Protein AF-A0A2V9NWK8-F1 (afdb_monomer_lite)

Foldseek 3Di:
DDQDPVNVVVVVVPAPPPHPVCLVPPQQVQQLCCLVPPLVVLLVVQLVVLVVCCVVVVDDPVVSVLLVVQSVPDDSVVLNVDGRPRPDSHSNRVSVVSSVVD

Radius of gyration: 18.6 Å; chains: 1; bounding box: 56×24×39 Å

Secondary structure (DSSP, 8-state):
-PPPHHHHHHHHHHSPSSPHHHIIIIIHHHHHHHHHHTHHHHHHHHHHHHHHHHHTTSS-HHHHHHHHHHHHT--HHHHHH----SSSSSHHHHHHHHHHT-

Sequence (102 aa):
GQVSEDEIKSRVEQESFPAPIYSANVLRDVFEDAKRLFLDYMLEVDYAHALMLAEQGIITPDEARSLFAALDGLDRDSLRASRYDGTCEDLFFYIERLITAA

pLDDT: mean 91.29, std 11.16, range [54.16, 98.81]

Structure (mmCIF, N/CA/C/O backbone):
data_AF-A0A2V9NWK8-F1
#
_entry.id   AF-A0A2V9NWK8-F1
#
loop_
_atom_site.group_PDB
_atom_site.id
_atom_site.type_symbol
_atom_site.label_atom_id
_atom_site.label_alt_id
_atom_site.label_comp_id
_atom_site.label_asym_id
_atom_site.label_entity_id
_atom_site.label_seq_id
_atom_site.pdbx_PDB_ins_code
_atom_site.Cartn_x
_atom_site.Cartn_y
_atom_site.Cartn_z
_atom_site.occupancy
_atom_site.B_iso_or_equiv
_atom_site.auth_seq_id
_atom_site.auth_comp_id
_atom_site.auth_asym_id
_atom_site.auth_atom_id
_atom_site.pdbx_PDB_model_num
ATOM 1 N N . GLY A 1 1 ? 44.362 3.112 -18.747 1.00 54.16 1 GLY A N 1
ATOM 2 C CA . GLY A 1 1 ? 44.575 4.143 -17.718 1.00 54.16 1 GLY A CA 1
ATOM 3 C C . GLY A 1 1 ? 43.827 3.710 -16.485 1.00 54.16 1 GLY A C 1
ATOM 4 O O . GLY A 1 1 ? 42.714 3.224 -16.640 1.00 54.16 1 GLY A O 1
ATOM 5 N N . GLN A 1 2 ? 44.446 3.784 -15.308 1.00 59.12 2 GLN A N 1
ATOM 6 C CA . GLN A 1 2 ? 43.720 3.584 -14.054 1.00 59.12 2 GLN A CA 1
ATOM 7 C C . GLN A 1 2 ? 42.769 4.766 -13.873 1.00 59.12 2 GLN A C 1
ATOM 9 O O . GLN A 1 2 ? 43.220 5.908 -13.853 1.00 59.12 2 GLN A O 1
ATOM 14 N N . VAL A 1 3 ? 41.474 4.474 -13.808 1.00 69.62 3 VAL A N 1
ATOM 15 C CA . VAL A 1 3 ? 40.447 5.429 -13.380 1.00 69.62 3 VAL A CA 1
ATOM 16 C C . VAL A 1 3 ? 40.756 5.775 -11.922 1.00 69.62 3 VAL A C 1
ATOM 18 O O . VAL A 1 3 ? 41.004 4.860 -11.130 1.00 69.62 3 VAL A O 1
ATOM 21 N N . SER A 1 4 ? 40.829 7.061 -11.578 1.00 79.19 4 SER A N 1
ATOM 22 C CA . SER A 1 4 ? 41.116 7.473 -10.199 1.00 79.19 4 SER A CA 1
ATOM 23 C C . SER A 1 4 ? 39.908 7.213 -9.295 1.00 79.19 4 SER A C 1
ATOM 25 O O . SER A 1 4 ? 38.766 7.188 -9.754 1.00 79.19 4 SER A O 1
ATOM 27 N N . GLU A 1 5 ? 40.137 7.027 -7.994 1.00 73.12 5 GLU A N 1
ATOM 28 C CA . GLU A 1 5 ? 39.047 6.843 -7.024 1.00 73.12 5 GLU A CA 1
ATOM 29 C C . GLU A 1 5 ? 38.076 8.036 -7.010 1.00 73.12 5 GLU A C 1
ATOM 31 O O . GLU A 1 5 ? 36.868 7.840 -6.894 1.00 73.12 5 GLU A O 1
ATOM 36 N N . ASP A 1 6 ? 38.578 9.253 -7.233 1.00 74.62 6 ASP A N 1
ATOM 37 C CA . ASP A 1 6 ? 37.761 10.469 -7.347 1.00 74.62 6 ASP A CA 1
ATOM 38 C C . ASP A 1 6 ? 36.857 10.454 -8.596 1.00 74.62 6 ASP A C 1
ATOM 40 O O . ASP A 1 6 ? 35.711 10.912 -8.566 1.00 74.62 6 ASP A O 1
ATOM 44 N N . GLU A 1 7 ? 37.335 9.879 -9.702 1.00 71.00 7 GLU A N 1
ATOM 45 C CA . GLU A 1 7 ? 36.561 9.717 -10.936 1.00 71.00 7 GLU A CA 1
ATOM 46 C C . GLU A 1 7 ? 35.485 8.626 -10.787 1.00 71.00 7 GLU A C 1
ATOM 48 O O . GLU A 1 7 ? 34.377 8.767 -11.302 1.00 71.00 7 GLU A O 1
ATOM 53 N N . ILE A 1 8 ? 35.756 7.567 -10.017 1.00 70.81 8 ILE A N 1
ATOM 54 C CA . ILE A 1 8 ? 34.743 6.561 -9.656 1.00 70.81 8 ILE A CA 1
ATOM 55 C C . ILE A 1 8 ? 33.679 7.185 -8.747 1.00 70.81 8 ILE A C 1
ATOM 57 O O . ILE A 1 8 ? 32.485 7.043 -9.008 1.00 70.81 8 ILE A O 1
ATOM 61 N N . LYS A 1 9 ? 34.100 7.905 -7.704 1.00 66.19 9 LYS A N 1
ATOM 62 C CA . LYS A 1 9 ? 33.199 8.500 -6.714 1.00 66.19 9 LYS A CA 1
ATOM 63 C C . LYS A 1 9 ? 32.267 9.541 -7.333 1.00 66.19 9 LYS A C 1
ATOM 65 O O . LYS A 1 9 ? 31.062 9.475 -7.117 1.00 66.19 9 LYS A O 1
ATOM 70 N N . SER A 1 10 ? 32.797 10.423 -8.179 1.00 69.12 10 SER A N 1
ATOM 71 C CA . SER A 1 10 ? 31.984 11.422 -8.884 1.00 69.12 10 SER A CA 1
ATOM 72 C C . SER A 1 10 ? 30.958 10.809 -9.844 1.00 69.12 10 SER A C 1
ATOM 74 O O . SER A 1 10 ? 29.880 11.374 -10.013 1.00 69.12 10 SER A O 1
ATOM 76 N N . ARG A 1 11 ? 31.243 9.646 -10.448 1.00 65.56 11 ARG A N 1
ATOM 77 C CA . ARG A 1 11 ? 30.271 8.923 -11.288 1.00 65.56 11 ARG A CA 1
ATOM 78 C C . ARG A 1 11 ? 29.154 8.291 -10.465 1.00 65.56 11 ARG A C 1
ATOM 80 O O . ARG A 1 11 ? 28.005 8.375 -10.875 1.00 65.56 11 ARG A O 1
ATOM 87 N N . VAL A 1 12 ? 29.477 7.711 -9.309 1.00 63.47 12 VAL A N 1
ATOM 88 C CA . VAL A 1 12 ? 28.477 7.144 -8.387 1.00 63.47 12 VAL A CA 1
ATOM 89 C C . VAL A 1 12 ? 27.580 8.241 -7.805 1.00 63.47 12 VAL A C 1
ATOM 91 O O . VAL A 1 12 ? 26.374 8.058 -7.711 1.00 63.47 12 VAL A O 1
ATOM 94 N N . GLU A 1 13 ? 28.138 9.407 -7.477 1.00 64.12 13 GLU A N 1
ATOM 95 C CA . GLU A 1 13 ? 27.375 10.560 -6.973 1.00 64.12 13 GLU A CA 1
ATOM 96 C C . GLU A 1 13 ? 26.461 11.204 -8.037 1.00 64.12 13 GLU A C 1
ATOM 98 O O . GLU A 1 13 ? 25.507 11.897 -7.687 1.00 64.12 13 GLU A O 1
ATOM 103 N N . GLN A 1 14 ? 26.727 10.977 -9.330 1.00 62.28 14 GLN A N 1
ATOM 104 C CA . GLN A 1 14 ? 25.900 11.462 -10.444 1.00 62.28 14 GLN A CA 1
ATOM 105 C C . GLN A 1 14 ? 24.782 10.493 -10.856 1.00 62.28 14 GLN A C 1
ATOM 107 O O . GLN A 1 14 ? 23.896 10.882 -11.621 1.00 62.28 14 GLN A O 1
ATOM 112 N N . GLU A 1 15 ? 24.791 9.248 -10.378 1.00 67.00 15 GLU A N 1
ATOM 113 C CA . GLU A 1 15 ? 23.708 8.301 -10.642 1.00 67.00 15 GLU A CA 1
ATOM 114 C C . GLU A 1 15 ? 22.536 8.571 -9.688 1.00 67.00 15 GLU A C 1
ATOM 116 O O . GLU A 1 15 ? 22.631 8.369 -8.479 1.00 67.00 15 GLU A O 1
ATOM 121 N N . SER A 1 16 ? 21.398 9.032 -10.221 1.00 73.50 16 SER A N 1
ATOM 122 C CA . SER A 1 16 ? 20.178 9.145 -9.417 1.00 73.50 16 SER A CA 1
ATOM 123 C C . SER A 1 16 ? 19.639 7.754 -9.098 1.00 73.50 16 SER A C 1
ATOM 125 O O . SER A 1 16 ? 19.497 6.925 -10.000 1.00 73.50 16 SER A O 1
ATOM 127 N N . PHE A 1 17 ? 19.277 7.506 -7.840 1.00 74.62 17 PHE A N 1
ATOM 128 C CA . PHE A 1 17 ? 18.553 6.292 -7.487 1.00 74.62 17 PHE A CA 1
ATOM 129 C C . PHE A 1 17 ? 17.105 6.339 -8.019 1.00 74.62 17 PHE A C 1
ATOM 131 O O . PHE A 1 17 ? 16.458 7.380 -7.884 1.00 74.62 17 PHE A O 1
ATOM 138 N N . PRO A 1 18 ? 16.574 5.225 -8.559 1.00 81.44 18 PRO A N 1
ATOM 139 C CA . PRO A 1 18 ? 17.281 3.984 -8.879 1.00 81.44 18 PRO A CA 1
ATOM 140 C C . PRO A 1 18 ? 18.068 4.086 -10.193 1.00 81.44 18 PRO A C 1
ATOM 142 O O . PRO A 1 18 ? 17.603 4.671 -11.171 1.00 81.44 18 PRO A O 1
ATOM 145 N N . ALA A 1 19 ? 19.241 3.444 -10.247 1.00 87.31 19 ALA A N 1
ATOM 146 C CA . ALA A 1 19 ? 20.032 3.375 -11.474 1.00 87.31 19 ALA A CA 1
ATOM 147 C C . ALA A 1 19 ? 19.193 2.780 -12.631 1.00 87.31 19 ALA A C 1
ATOM 149 O O . ALA A 1 19 ? 18.486 1.788 -12.411 1.00 87.31 19 ALA A O 1
ATOM 150 N N . PRO A 1 20 ? 19.286 3.292 -13.877 1.00 88.12 20 PRO A N 1
ATOM 151 C CA . PRO A 1 20 ? 18.399 2.878 -14.971 1.00 88.12 20 PRO A CA 1
ATOM 152 C C . PRO A 1 20 ? 18.384 1.368 -15.236 1.00 88.12 20 PRO A C 1
ATOM 154 O O . PRO A 1 20 ? 17.334 0.788 -15.503 1.00 88.12 20 PRO A O 1
ATOM 157 N N . ILE A 1 21 ? 19.543 0.712 -15.120 1.00 89.62 21 ILE A N 1
ATOM 158 C CA . ILE A 1 21 ? 19.667 -0.737 -15.319 1.00 89.62 21 ILE A CA 1
ATOM 159 C C . ILE A 1 21 ? 18.994 -1.541 -14.197 1.00 89.62 21 ILE A C 1
ATOM 161 O O . ILE A 1 21 ? 18.428 -2.599 -14.458 1.00 89.62 21 ILE A O 1
ATOM 165 N N . TYR A 1 22 ? 19.016 -1.032 -12.964 1.00 90.19 22 TYR A N 1
ATOM 166 C CA . TYR A 1 22 ? 18.355 -1.649 -11.816 1.00 90.19 22 TYR A CA 1
ATOM 167 C C . TYR A 1 22 ? 16.836 -1.468 -11.905 1.00 90.19 22 TYR A C 1
ATOM 169 O O . TYR A 1 22 ? 16.076 -2.422 -11.751 1.00 90.19 22 TYR A O 1
ATOM 177 N N . SER A 1 23 ? 16.397 -0.265 -12.279 1.00 90.69 23 SER A N 1
ATOM 178 C CA . SER A 1 23 ? 14.992 0.047 -12.539 1.00 90.69 23 SER A CA 1
ATOM 179 C C . SER A 1 23 ? 14.400 -0.840 -13.646 1.00 90.69 23 SER A C 1
ATOM 181 O O . SER 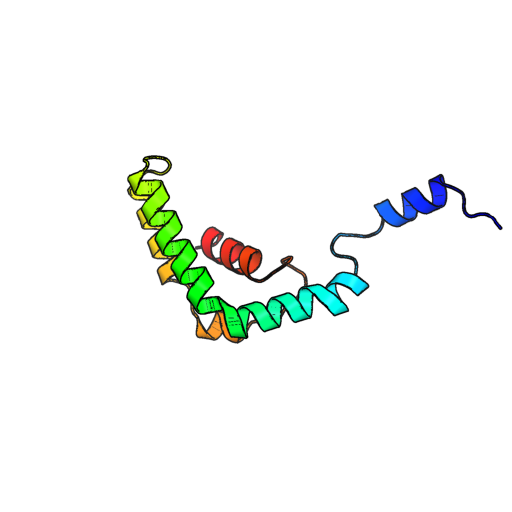A 1 23 ? 13.330 -1.425 -13.477 1.00 90.69 23 SER A O 1
ATOM 183 N N . ALA A 1 24 ? 15.119 -1.004 -14.763 1.00 89.00 24 ALA A N 1
ATOM 184 C CA . ALA A 1 24 ? 14.642 -1.756 -15.922 1.00 89.00 24 ALA A CA 1
ATOM 185 C C . ALA A 1 24 ? 14.608 -3.279 -15.724 1.00 89.00 24 ALA A C 1
ATOM 187 O O . ALA A 1 24 ? 13.718 -3.910 -16.286 1.00 89.00 24 ALA A O 1
ATOM 188 N N . ASN A 1 25 ? 15.555 -3.849 -14.970 1.00 90.25 25 ASN A N 1
ATOM 189 C CA . ASN A 1 25 ? 15.728 -5.306 -14.872 1.00 90.25 25 ASN A CA 1
ATOM 190 C C . ASN A 1 25 ? 15.351 -5.905 -13.511 1.00 90.25 25 ASN A C 1
ATOM 192 O O . ASN A 1 25 ? 15.369 -7.123 -13.375 1.00 90.25 25 ASN A O 1
ATOM 196 N N . VAL A 1 26 ? 15.099 -5.083 -12.489 1.00 95.25 26 VAL A N 1
ATOM 197 C CA . VAL A 1 26 ? 14.754 -5.571 -11.145 1.00 95.25 26 VAL A CA 1
ATOM 198 C C . VAL A 1 26 ? 13.465 -4.929 -10.668 1.00 95.25 26 VAL A C 1
ATOM 200 O O . VAL A 1 26 ? 12.468 -5.624 -10.504 1.00 95.25 26 VAL A O 1
ATOM 203 N N . LEU A 1 27 ? 13.453 -3.607 -10.485 1.00 96.38 27 LEU A N 1
ATOM 204 C CA . LEU A 1 27 ? 12.321 -2.939 -9.836 1.00 96.38 27 LEU A CA 1
ATOM 205 C C . LEU A 1 27 ? 11.028 -3.061 -10.643 1.00 96.38 27 LEU A C 1
ATOM 207 O O . LEU A 1 27 ? 9.973 -3.311 -10.068 1.00 96.38 27 LEU A O 1
ATOM 211 N N . ARG A 1 28 ? 11.112 -2.963 -11.976 1.00 96.06 28 ARG A N 1
ATOM 212 C CA . ARG A 1 28 ? 9.964 -3.197 -12.859 1.00 96.06 28 ARG A CA 1
ATOM 213 C C . ARG A 1 28 ? 9.338 -4.570 -12.625 1.00 96.06 28 ARG A C 1
ATOM 215 O O . ARG A 1 28 ? 8.131 -4.646 -12.422 1.00 96.06 28 ARG A O 1
ATOM 222 N N . ASP A 1 29 ? 10.141 -5.626 -12.646 1.00 96.44 29 ASP A N 1
ATOM 223 C CA . ASP A 1 29 ? 9.639 -6.997 -12.533 1.00 96.44 29 ASP A CA 1
ATOM 224 C C . ASP A 1 29 ? 9.112 -7.271 -11.122 1.00 96.44 29 ASP A C 1
ATOM 226 O O . ASP A 1 29 ? 8.023 -7.822 -10.974 1.00 96.44 29 ASP A O 1
ATOM 230 N N . VAL A 1 30 ? 9.811 -6.784 -10.089 1.00 96.81 30 VAL A N 1
ATOM 231 C CA . VAL A 1 30 ? 9.354 -6.842 -8.691 1.00 96.81 30 VAL A CA 1
ATOM 232 C C . VAL A 1 30 ? 7.999 -6.151 -8.525 1.00 96.81 30 VAL A C 1
ATOM 234 O O . VAL A 1 30 ? 7.098 -6.710 -7.904 1.00 96.81 30 VAL A O 1
ATOM 237 N N . PHE A 1 31 ? 7.820 -4.965 -9.110 1.00 97.88 31 PHE A N 1
ATOM 238 C CA . PHE A 1 31 ? 6.563 -4.220 -9.053 1.00 97.88 31 PHE A CA 1
ATOM 239 C C . PHE A 1 31 ? 5.419 -4.960 -9.761 1.00 97.88 31 PHE A C 1
ATOM 241 O O . PHE A 1 31 ? 4.307 -5.056 -9.233 1.00 97.88 31 PHE A O 1
ATOM 248 N N . GLU A 1 32 ? 5.669 -5.491 -10.962 1.00 96.94 32 GLU A N 1
ATOM 249 C CA . GLU A 1 32 ? 4.671 -6.245 -11.728 1.00 96.94 32 GLU A CA 1
ATOM 250 C C . GLU A 1 32 ? 4.272 -7.550 -11.024 1.00 96.94 32 GLU A C 1
ATOM 252 O O . GLU A 1 32 ? 3.078 -7.850 -10.906 1.00 96.94 32 GLU A O 1
ATOM 257 N N . ASP A 1 33 ? 5.239 -8.293 -10.484 1.00 97.38 33 ASP A N 1
ATOM 258 C CA . ASP A 1 33 ? 4.966 -9.510 -9.724 1.00 97.38 33 ASP A CA 1
ATOM 259 C C . ASP A 1 33 ? 4.237 -9.218 -8.414 1.00 97.38 33 ASP A C 1
ATOM 261 O O . ASP A 1 33 ? 3.284 -9.927 -8.088 1.00 97.38 33 ASP A O 1
ATOM 265 N N . ALA A 1 34 ? 4.598 -8.149 -7.698 1.00 97.62 34 ALA A N 1
ATOM 266 C CA . ALA A 1 34 ? 3.927 -7.769 -6.459 1.00 97.62 34 ALA A CA 1
ATOM 267 C C . ALA A 1 34 ? 2.435 -7.484 -6.672 1.00 97.62 34 ALA A C 1
ATOM 269 O O . ALA A 1 34 ? 1.600 -7.993 -5.922 1.00 97.62 34 ALA A O 1
ATOM 270 N N . LYS A 1 35 ? 2.064 -6.761 -7.737 1.00 96.50 35 LYS A N 1
ATOM 271 C CA . LYS A 1 35 ? 0.647 -6.532 -8.078 1.00 96.50 35 LYS A CA 1
ATOM 272 C C . LYS A 1 35 ? -0.105 -7.823 -8.363 1.00 96.50 35 LYS A C 1
ATOM 274 O O . LYS A 1 35 ? -1.270 -7.959 -7.997 1.00 96.50 35 LYS A O 1
ATOM 279 N N . ARG A 1 36 ? 0.546 -8.750 -9.067 1.00 96.94 36 ARG A N 1
ATOM 280 C CA . ARG A 1 36 ? -0.067 -9.998 -9.529 1.00 96.94 36 ARG A CA 1
ATOM 281 C C . ARG A 1 36 ? -0.202 -11.030 -8.413 1.00 96.94 36 ARG A C 1
ATOM 283 O O . ARG A 1 36 ? -1.170 -11.783 -8.409 1.00 96.94 36 ARG A O 1
ATOM 290 N N . LE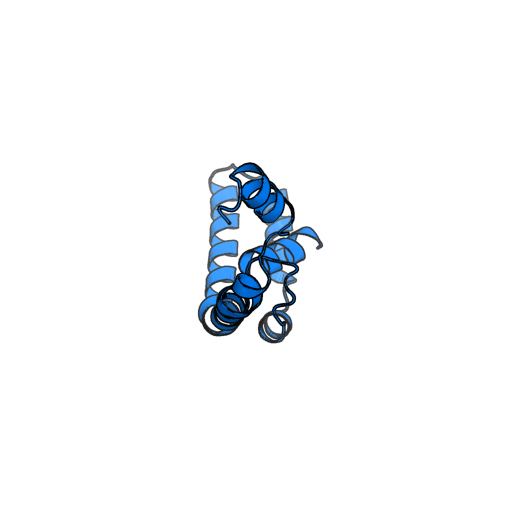U A 1 37 ? 0.785 -11.103 -7.525 1.00 97.88 37 LEU A N 1
ATOM 291 C CA . LEU A 1 37 ? 0.915 -12.168 -6.531 1.00 97.88 37 LEU A CA 1
ATOM 292 C C . LEU A 1 37 ? 0.531 -11.732 -5.118 1.00 97.88 37 LEU A C 1
ATOM 294 O O . LEU A 1 37 ? 0.061 -12.564 -4.346 1.00 97.88 37 LEU A O 1
ATOM 298 N N . PHE A 1 38 ? 0.760 -10.465 -4.767 1.00 97.50 38 PHE A N 1
ATOM 299 C CA . PHE A 1 38 ? 0.780 -10.030 -3.371 1.00 97.50 38 PHE A CA 1
ATOM 300 C C . PHE A 1 38 ? -0.154 -8.866 -3.051 1.00 97.50 38 PHE A C 1
ATOM 302 O O . PHE A 1 38 ? -0.317 -8.575 -1.873 1.00 97.50 38 PHE A O 1
ATOM 309 N N . LEU A 1 39 ? -0.781 -8.216 -4.040 1.00 98.06 39 LEU A N 1
ATOM 310 C CA . LEU A 1 39 ? -1.583 -7.008 -3.808 1.00 98.06 39 LEU A CA 1
ATOM 311 C C . LEU A 1 39 ? -2.626 -7.185 -2.700 1.00 98.06 39 LEU A C 1
ATOM 313 O O . LEU A 1 39 ? -2.661 -6.394 -1.766 1.00 98.06 39 LEU A O 1
ATOM 317 N N . ASP A 1 40 ? -3.458 -8.223 -2.793 1.00 97.56 40 ASP A N 1
ATOM 318 C CA . ASP A 1 40 ? -4.529 -8.424 -1.815 1.00 97.56 40 ASP A CA 1
ATOM 319 C C . ASP A 1 40 ? -3.967 -8.707 -0.413 1.00 97.56 40 ASP A C 1
ATOM 321 O O . ASP A 1 40 ? -4.454 -8.141 0.561 1.00 97.56 40 ASP A O 1
ATOM 325 N N . TYR A 1 41 ? -2.890 -9.493 -0.320 1.00 97.88 41 TYR A N 1
ATOM 326 C CA . TYR A 1 41 ? -2.226 -9.791 0.951 1.00 97.88 41 TYR A CA 1
ATOM 327 C C . TYR A 1 41 ? -1.544 -8.568 1.566 1.00 97.88 41 TYR A C 1
ATOM 329 O O . TYR A 1 41 ? -1.574 -8.410 2.781 1.00 97.88 41 TYR A O 1
ATOM 337 N N . MET A 1 42 ? -0.939 -7.698 0.754 1.00 97.50 42 MET A N 1
ATOM 338 C CA . MET A 1 42 ? -0.337 -6.457 1.247 1.00 97.50 42 MET A CA 1
ATOM 339 C C . MET A 1 42 ? -1.399 -5.550 1.859 1.00 97.50 42 MET A C 1
ATOM 341 O O . MET A 1 42 ? -1.234 -5.129 2.998 1.00 97.50 42 MET A O 1
ATOM 345 N N . LEU A 1 43 ? -2.531 -5.354 1.173 1.00 97.94 43 LEU A N 1
ATOM 346 C CA . LEU A 1 43 ? -3.630 -4.561 1.724 1.00 97.94 43 LEU A CA 1
ATOM 347 C C . LEU A 1 43 ? -4.171 -5.178 3.021 1.00 97.94 43 LEU A C 1
ATOM 349 O O . LEU A 1 43 ? -4.376 -4.463 3.996 1.00 97.94 43 LEU A O 1
ATOM 353 N N . GLU A 1 44 ? -4.370 -6.500 3.073 1.00 98.31 44 GLU A N 1
ATOM 354 C CA . GLU A 1 44 ? -4.792 -7.190 4.303 1.00 98.31 44 GLU A CA 1
ATOM 355 C C . GLU A 1 44 ? -3.810 -6.975 5.467 1.00 98.31 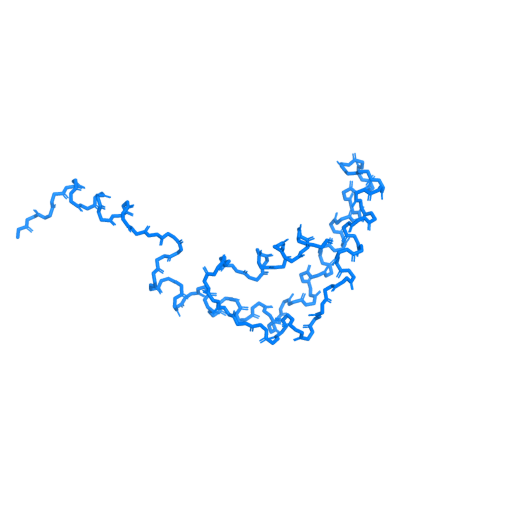44 GLU A C 1
ATOM 357 O O . GLU A 1 44 ? -4.242 -6.743 6.600 1.00 98.31 44 GLU A O 1
ATOM 362 N N . VAL A 1 45 ? -2.502 -7.012 5.193 1.00 98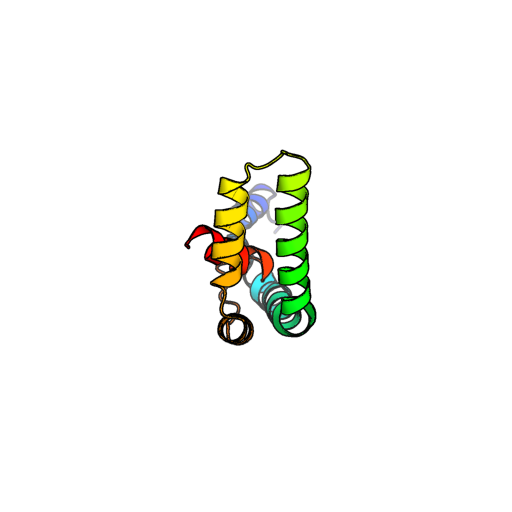.06 45 VAL A N 1
ATOM 363 C CA . VAL A 1 45 ? -1.462 -6.705 6.183 1.00 98.06 45 VAL A CA 1
ATOM 364 C C . VAL A 1 45 ? -1.553 -5.250 6.635 1.00 98.06 45 VAL A C 1
ATOM 366 O O . VAL A 1 45 ? -1.483 -5.013 7.839 1.00 98.06 45 VAL A O 1
ATOM 369 N N . ASP A 1 46 ? -1.773 -4.296 5.730 1.00 97.62 46 ASP A N 1
ATOM 370 C CA . ASP A 1 46 ? -1.900 -2.875 6.075 1.00 97.62 46 ASP A CA 1
ATOM 371 C C . ASP A 1 46 ? -3.105 -2.620 6.996 1.00 97.62 46 ASP A C 1
ATOM 373 O O . ASP A 1 46 ? -2.969 -1.948 8.023 1.00 97.62 46 ASP A O 1
ATOM 377 N N . TYR A 1 47 ? -4.265 -3.232 6.713 1.00 98.38 47 TYR A N 1
ATOM 378 C CA . TYR A 1 47 ? -5.432 -3.174 7.606 1.00 98.38 47 TYR A CA 1
ATOM 379 C C . TYR A 1 47 ? -5.123 -3.764 8.987 1.00 98.38 47 TYR A C 1
ATOM 381 O O . TYR A 1 47 ? -5.426 -3.148 10.013 1.00 98.38 47 TYR A O 1
ATOM 389 N N . ALA A 1 48 ? -4.519 -4.956 9.031 1.00 98.62 48 ALA A N 1
ATOM 390 C CA . ALA A 1 48 ? -4.176 -5.612 10.290 1.00 98.62 48 ALA A CA 1
ATOM 391 C C . ALA A 1 48 ? -3.159 -4.790 11.098 1.00 98.62 48 ALA A C 1
ATOM 393 O O . ALA A 1 48 ? -3.265 -4.696 12.322 1.00 98.62 48 ALA A O 1
ATOM 394 N N . HIS A 1 49 ? -2.199 -4.163 10.419 1.00 98.25 49 HIS A N 1
ATOM 395 C CA . HIS A 1 49 ? -1.177 -3.338 11.043 1.00 98.25 49 HIS A CA 1
ATOM 396 C C . HIS A 1 49 ? -1.778 -2.051 11.617 1.00 98.25 49 HIS A C 1
ATOM 398 O O . HIS A 1 49 ? -1.522 -1.734 12.777 1.00 98.25 49 HIS A O 1
ATOM 404 N N . ALA A 1 50 ? -2.626 -1.346 10.861 1.00 98.12 50 ALA A N 1
ATOM 405 C CA . ALA A 1 50 ? -3.310 -0.145 11.343 1.00 98.12 50 ALA A CA 1
ATOM 406 C C . ALA A 1 50 ? -4.198 -0.439 12.566 1.00 98.12 50 ALA A C 1
ATOM 408 O O . ALA A 1 50 ? -4.175 0.313 13.543 1.00 98.12 50 ALA A O 1
ATOM 409 N N . LEU A 1 51 ? -4.919 -1.569 12.556 1.00 98.50 51 LEU A N 1
ATOM 410 C CA . LEU A 1 51 ? -5.695 -2.021 13.713 1.00 98.50 51 LEU A CA 1
ATOM 411 C C . LEU A 1 51 ? -4.794 -2.270 14.926 1.00 98.50 51 LEU A C 1
ATOM 413 O O . LEU A 1 51 ? -5.059 -1.751 16.009 1.00 98.50 51 LEU A O 1
ATOM 417 N N . MET A 1 52 ? -3.711 -3.025 14.736 1.00 98.69 52 MET A N 1
ATOM 418 C CA . MET A 1 52 ? -2.761 -3.333 15.802 1.00 98.69 52 MET A CA 1
ATOM 419 C C . MET A 1 52 ? -2.160 -2.058 16.407 1.00 98.69 52 MET A C 1
ATOM 421 O O . MET A 1 52 ? -2.134 -1.926 17.630 1.00 98.69 52 MET A O 1
ATOM 425 N N . LEU A 1 53 ? -1.741 -1.086 15.588 1.00 98.75 53 LEU A N 1
ATOM 426 C CA . LEU A 1 53 ? -1.195 0.186 16.079 1.00 98.75 53 LEU A CA 1
ATOM 427 C C . LEU A 1 53 ? -2.192 0.938 16.969 1.00 98.75 53 LEU A C 1
ATOM 429 O O . LEU A 1 53 ? -1.793 1.511 17.986 1.00 98.75 53 LEU A O 1
ATOM 433 N N . ALA A 1 54 ? -3.477 0.922 16.608 1.00 98.62 54 ALA A N 1
ATOM 434 C CA . ALA A 1 54 ? -4.535 1.541 17.399 1.00 98.62 54 ALA A CA 1
ATOM 435 C C . ALA A 1 54 ? -4.764 0.795 18.724 1.00 98.62 54 ALA A C 1
ATOM 437 O O . ALA A 1 54 ? -4.868 1.423 19.777 1.00 98.62 54 ALA A O 1
ATOM 438 N N . GLU A 1 55 ? -4.788 -0.542 18.698 1.00 98.50 55 GLU A N 1
ATOM 439 C CA . GLU A 1 55 ? -4.937 -1.373 19.902 1.00 98.50 55 GLU A CA 1
ATOM 440 C C . GLU A 1 55 ? -3.760 -1.223 20.874 1.00 98.50 55 GLU A C 1
ATOM 442 O O . GLU A 1 55 ? -3.953 -1.264 22.089 1.00 98.50 55 GLU A O 1
ATOM 447 N N . GLN A 1 56 ? -2.547 -1.014 20.355 1.00 98.69 56 GLN A N 1
ATOM 448 C CA . GLN A 1 56 ? -1.357 -0.741 21.167 1.00 98.69 56 GLN A CA 1
ATOM 449 C C . GLN A 1 56 ? -1.255 0.725 21.623 1.00 98.69 56 GLN A C 1
ATOM 451 O O . GLN A 1 56 ? -0.334 1.070 22.363 1.00 98.69 56 GLN A O 1
ATOM 456 N N . GLY A 1 57 ? -2.175 1.597 21.195 1.00 98.44 57 GLY A N 1
ATOM 457 C CA . GLY A 1 57 ? -2.158 3.023 21.523 1.00 98.44 57 GLY A CA 1
ATOM 458 C C . GLY A 1 57 ? -0.981 3.791 20.911 1.00 98.44 57 GLY A C 1
ATOM 459 O O . GLY A 1 57 ? -0.614 4.843 21.429 1.00 98.44 57 GLY A O 1
ATOM 460 N N . ILE A 1 58 ? -0.376 3.264 19.840 1.00 98.81 58 ILE A N 1
ATOM 461 C CA . ILE A 1 58 ? 0.704 3.928 19.091 1.00 98.81 58 ILE A CA 1
ATOM 462 C C . ILE A 1 58 ? 0.124 5.034 18.204 1.00 98.81 58 ILE A C 1
ATOM 464 O O . ILE A 1 58 ? 0.737 6.089 18.062 1.00 98.81 58 ILE A O 1
ATOM 468 N N . ILE A 1 59 ? -1.069 4.797 17.654 1.00 98.56 59 ILE A N 1
ATOM 469 C CA . ILE A 1 59 ? -1.879 5.803 16.964 1.00 98.56 59 ILE A CA 1
ATOM 470 C C . ILE A 1 59 ? -3.220 5.970 17.674 1.00 98.56 59 ILE A C 1
ATOM 472 O O . ILE A 1 59 ? -3.724 5.064 18.344 1.00 98.56 59 ILE A O 1
ATOM 476 N N . THR A 1 60 ? -3.814 7.143 17.522 1.00 98.56 60 THR A N 1
ATOM 477 C CA . THR A 1 60 ? -5.142 7.454 18.043 1.00 98.56 60 THR A CA 1
ATOM 478 C C . THR A 1 60 ? -6.240 6.749 17.236 1.00 98.56 60 THR A C 1
ATOM 480 O O . THR A 1 60 ? -6.058 6.434 16.057 1.00 98.56 60 THR A O 1
ATOM 483 N N . PRO A 1 61 ? -7.439 6.555 17.819 1.00 98.00 61 PRO A N 1
ATOM 484 C CA . PRO A 1 61 ? -8.589 6.047 17.072 1.00 98.00 61 PRO A CA 1
ATOM 485 C C . PRO A 1 61 ? -8.977 6.914 15.865 1.00 98.00 61 PRO A C 1
ATOM 487 O O . PRO A 1 61 ? -9.514 6.389 14.895 1.00 98.00 61 PRO A O 1
ATOM 490 N N . ASP A 1 62 ? -8.731 8.228 15.916 1.00 98.19 62 ASP A N 1
ATOM 491 C CA . ASP A 1 62 ? -8.977 9.136 14.790 1.00 98.19 62 ASP A CA 1
ATOM 492 C C . ASP A 1 62 ? -7.971 8.933 13.654 1.00 98.19 62 ASP A C 1
ATOM 494 O O . ASP A 1 62 ? -8.373 8.850 12.497 1.00 98.19 62 ASP A O 1
ATOM 498 N N . GLU A 1 63 ? -6.684 8.779 13.970 1.00 98.00 63 GLU A N 1
ATOM 499 C CA . GLU A 1 63 ? -5.657 8.444 12.973 1.00 98.00 63 GLU A CA 1
ATOM 500 C C . GLU A 1 63 ? -5.937 7.084 12.325 1.00 98.00 63 GLU A C 1
ATOM 502 O O . GLU A 1 63 ? -5.894 6.968 11.102 1.00 98.00 63 GLU A O 1
ATOM 507 N N . ALA A 1 64 ? -6.319 6.077 13.118 1.00 98.19 64 ALA A N 1
ATOM 508 C CA . ALA A 1 64 ? -6.706 4.766 12.600 1.00 98.19 64 ALA A CA 1
ATOM 509 C C . ALA A 1 64 ? -7.927 4.846 11.668 1.00 98.19 64 ALA A C 1
ATOM 511 O O . ALA A 1 64 ? -7.930 4.236 10.601 1.00 98.19 64 ALA A O 1
ATOM 512 N N . ARG A 1 65 ? -8.952 5.635 12.031 1.00 98.06 65 ARG A N 1
ATOM 513 C CA . ARG A 1 65 ? -10.120 5.887 11.169 1.00 98.06 65 ARG A CA 1
ATOM 514 C C . ARG A 1 65 ? -9.723 6.510 9.832 1.00 98.06 65 ARG A C 1
ATOM 516 O O . ARG A 1 65 ? -10.221 6.064 8.802 1.00 98.06 65 ARG A O 1
ATOM 523 N N . SER A 1 66 ? -8.845 7.511 9.847 1.00 97.75 66 SER A N 1
ATOM 524 C CA . SER A 1 66 ? -8.352 8.155 8.624 1.00 97.75 66 SER A CA 1
ATOM 525 C C . SER A 1 66 ? -7.574 7.176 7.744 1.00 97.75 66 SER A C 1
ATOM 527 O O . SER A 1 66 ? -7.806 7.130 6.539 1.00 97.75 66 SER A O 1
ATOM 529 N N . LEU A 1 67 ? -6.720 6.335 8.339 1.00 97.69 67 LEU A N 1
ATOM 530 C CA . LEU A 1 67 ? -5.987 5.297 7.609 1.00 97.69 67 LEU A CA 1
ATOM 531 C C . LEU A 1 67 ? -6.924 4.265 6.974 1.00 97.69 67 LEU A C 1
ATOM 533 O O . LEU A 1 67 ? -6.766 3.951 5.798 1.00 97.69 67 LEU A O 1
ATOM 537 N N . PHE A 1 68 ? -7.928 3.773 7.706 1.00 98.25 68 PHE A N 1
ATOM 538 C CA . PHE A 1 68 ? -8.907 2.841 7.139 1.00 98.25 68 PHE A CA 1
ATOM 539 C C . PHE A 1 68 ? -9.711 3.468 6.002 1.00 98.25 68 PHE A C 1
ATOM 541 O O . PHE A 1 68 ? -9.905 2.818 4.983 1.00 98.25 68 PHE A O 1
ATOM 548 N N . ALA A 1 69 ? -10.114 4.735 6.127 1.00 98.19 69 ALA A N 1
ATOM 549 C CA . ALA A 1 69 ? -10.812 5.434 5.051 1.00 98.19 69 ALA A CA 1
ATOM 550 C C . ALA A 1 69 ? -9.942 5.582 3.789 1.00 98.19 69 ALA A C 1
ATOM 552 O O . ALA A 1 69 ? -10.438 5.398 2.678 1.00 98.19 69 ALA A O 1
ATOM 553 N N . ALA A 1 70 ? -8.649 5.876 3.950 1.00 97.94 70 ALA A N 1
ATOM 554 C CA . ALA A 1 70 ? -7.712 5.951 2.833 1.00 97.94 70 ALA A CA 1
ATOM 555 C C . ALA A 1 70 ? -7.491 4.576 2.175 1.00 97.94 70 ALA A C 1
ATOM 557 O O . ALA A 1 70 ? -7.518 4.478 0.949 1.00 97.94 70 ALA A O 1
ATOM 558 N N . LEU A 1 71 ? -7.342 3.511 2.973 1.00 97.75 71 LEU A N 1
ATOM 559 C CA . LEU A 1 71 ? -7.234 2.130 2.484 1.00 97.75 71 LEU A CA 1
ATOM 560 C C . LEU A 1 71 ? -8.502 1.681 1.740 1.00 97.75 71 LEU A C 1
ATOM 562 O O . LEU A 1 71 ? -8.403 1.112 0.654 1.00 97.75 71 LEU A O 1
ATOM 566 N N . ASP A 1 72 ? -9.686 1.991 2.274 1.00 97.50 72 ASP A N 1
ATOM 567 C CA . ASP A 1 72 ? -10.982 1.695 1.645 1.00 97.50 72 ASP A CA 1
ATOM 568 C C . ASP A 1 72 ? -11.168 2.447 0.317 1.00 97.50 72 ASP A C 1
ATOM 570 O O . ASP A 1 72 ? -11.883 1.984 -0.574 1.00 97.50 72 ASP A O 1
ATOM 574 N N . GLY A 1 73 ? -10.518 3.606 0.172 1.00 97.19 73 GLY A N 1
ATOM 575 C CA . GLY A 1 73 ? -10.516 4.411 -1.047 1.00 97.19 73 GLY A CA 1
ATOM 576 C C . GLY A 1 73 ? -9.642 3.857 -2.177 1.00 97.19 73 GLY A C 1
ATOM 577 O O . GLY A 1 73 ? -9.728 4.352 -3.304 1.00 97.19 73 GLY A O 1
ATOM 578 N N . LEU A 1 74 ? -8.809 2.843 -1.919 1.00 97.31 74 LEU A N 1
ATOM 579 C CA . LEU A 1 74 ? -7.936 2.259 -2.934 1.00 97.31 74 LEU A CA 1
ATOM 580 C C . LEU A 1 74 ? -8.722 1.389 -3.925 1.00 97.31 74 LEU A C 1
ATOM 582 O O . LEU A 1 74 ? -9.303 0.359 -3.579 1.00 97.31 74 LEU A O 1
ATOM 586 N N . ASP A 1 75 ? -8.655 1.749 -5.206 1.00 96.75 75 ASP A N 1
ATOM 587 C CA . ASP A 1 75 ? -9.191 0.926 -6.289 1.00 96.75 75 ASP A CA 1
ATOM 588 C C . ASP A 1 75 ? -8.202 -0.187 -6.669 1.00 96.75 75 ASP A C 1
ATOM 590 O O . ASP A 1 75 ? -7.199 0.034 -7.356 1.00 96.75 75 ASP A O 1
ATOM 594 N N . ARG A 1 76 ? -8.520 -1.416 -6.252 1.00 96.25 76 ARG A N 1
ATOM 595 C CA . ARG A 1 76 ? -7.703 -2.610 -6.512 1.00 96.25 76 ARG A CA 1
ATOM 596 C C . ARG A 1 76 ? -7.505 -2.891 -7.998 1.00 96.25 76 ARG A C 1
ATOM 598 O O . ARG A 1 76 ? -6.432 -3.358 -8.379 1.00 96.25 76 ARG A O 1
ATOM 605 N N . ASP A 1 77 ? -8.493 -2.619 -8.843 1.00 96.94 77 ASP A N 1
ATOM 606 C CA . ASP A 1 77 ? -8.370 -2.881 -10.277 1.00 96.94 77 ASP A CA 1
ATOM 607 C C . ASP A 1 77 ? -7.453 -1.850 -10.933 1.00 96.94 77 ASP A C 1
ATOM 609 O O . ASP A 1 77 ? -6.575 -2.222 -11.718 1.00 96.94 77 ASP A O 1
ATOM 613 N N . SER A 1 78 ? -7.554 -0.583 -10.525 1.00 96.81 78 SER A N 1
ATOM 614 C CA . SER A 1 78 ? -6.590 0.453 -10.912 1.00 96.81 78 SER A CA 1
ATOM 615 C C . SER A 1 78 ? -5.171 0.131 -10.427 1.00 96.81 78 SER A C 1
ATOM 617 O O . SER A 1 78 ? -4.217 0.270 -11.196 1.00 96.81 78 SER A O 1
ATOM 619 N N . LEU A 1 79 ? -5.006 -0.379 -9.200 1.00 97.25 79 LEU A N 1
ATOM 620 C CA . LEU A 1 79 ? -3.704 -0.819 -8.682 1.00 97.25 79 LEU A CA 1
ATOM 621 C C . LEU A 1 79 ? -3.113 -1.957 -9.522 1.00 97.25 79 LEU A C 1
ATOM 623 O O . LEU A 1 79 ? -1.952 -1.867 -9.924 1.00 97.25 79 LEU A O 1
ATOM 627 N N . ARG A 1 80 ? -3.899 -2.987 -9.869 1.00 97.06 80 ARG A N 1
ATOM 628 C CA . ARG A 1 80 ? -3.456 -4.075 -10.767 1.00 97.06 80 ARG A CA 1
ATOM 629 C C . ARG A 1 80 ? -3.121 -3.564 -12.170 1.00 97.06 80 ARG A C 1
ATOM 631 O O . ARG A 1 80 ? -2.175 -4.045 -12.795 1.00 97.06 80 ARG A O 1
ATOM 638 N N . ALA A 1 81 ? -3.872 -2.581 -12.663 1.00 96.75 81 ALA A N 1
ATOM 639 C CA . ALA A 1 81 ? -3.679 -1.985 -13.980 1.00 96.75 81 ALA A CA 1
ATOM 640 C C . ALA A 1 81 ? -2.530 -0.965 -14.046 1.00 96.75 81 ALA A C 1
ATOM 642 O O . ALA A 1 81 ? -2.093 -0.640 -15.153 1.00 96.75 81 ALA A O 1
ATOM 643 N N . SER A 1 82 ? -2.013 -0.491 -12.907 1.00 96.31 82 SER A N 1
ATOM 644 C CA . SER A 1 82 ? -0.886 0.446 -12.853 1.00 96.31 82 SER A CA 1
ATOM 645 C C . SER A 1 82 ? 0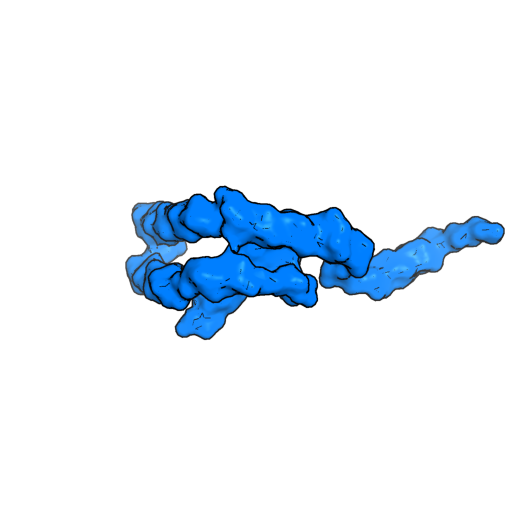.356 -0.109 -13.566 1.00 96.31 82 SER A C 1
ATOM 647 O O . SER A 1 82 ? 0.438 -1.295 -13.903 1.00 96.31 82 SER A O 1
ATOM 649 N N . ARG A 1 83 ? 1.339 0.743 -13.851 1.00 94.06 83 ARG A N 1
ATOM 650 C CA . ARG A 1 83 ? 2.607 0.356 -14.485 1.00 94.06 83 ARG A CA 1
ATOM 651 C C . ARG A 1 83 ? 3.751 0.971 -13.711 1.00 94.06 83 ARG A C 1
ATOM 653 O O . ARG A 1 83 ? 3.649 2.116 -13.286 1.00 94.06 83 ARG A O 1
ATOM 660 N N . TYR A 1 84 ? 4.832 0.215 -13.575 1.00 95.12 84 TYR A N 1
ATOM 661 C CA . TYR A 1 84 ? 6.054 0.748 -12.998 1.00 95.12 84 TYR A CA 1
ATOM 662 C C . TYR A 1 84 ? 6.615 1.874 -13.882 1.00 95.12 84 TYR A C 1
ATOM 664 O O . TYR A 1 84 ? 6.939 1.655 -15.055 1.00 95.12 84 TYR A O 1
ATOM 672 N N . ASP A 1 85 ? 6.714 3.074 -13.311 1.00 92.44 85 ASP A N 1
ATOM 673 C CA . ASP A 1 85 ? 7.177 4.301 -13.971 1.00 92.44 85 ASP A CA 1
ATOM 674 C C . ASP A 1 85 ? 8.477 4.864 -13.366 1.00 92.44 85 ASP A C 1
ATOM 676 O O . ASP A 1 85 ? 8.979 5.889 -13.822 1.00 92.44 85 ASP A O 1
ATOM 680 N N . GLY A 1 86 ? 9.034 4.184 -12.358 1.00 90.69 86 GLY A N 1
ATOM 681 C CA . GLY A 1 86 ? 10.248 4.598 -11.656 1.00 90.69 86 GLY A CA 1
ATOM 682 C C . GLY A 1 86 ? 10.052 5.715 -10.630 1.00 90.69 86 GLY A C 1
ATOM 683 O O . GLY A 1 86 ? 11.036 6.152 -10.040 1.00 90.69 86 GLY A O 1
ATOM 684 N N . THR A 1 87 ? 8.819 6.179 -10.390 1.00 91.00 87 THR A N 1
ATOM 685 C CA . THR A 1 87 ? 8.545 7.225 -9.387 1.00 91.00 87 THR A CA 1
ATOM 686 C C . THR A 1 87 ? 8.522 6.701 -7.952 1.00 91.00 87 THR A C 1
ATOM 688 O O . THR A 1 87 ? 8.715 7.476 -7.019 1.00 91.00 87 THR A O 1
ATOM 691 N N . CYS A 1 88 ? 8.303 5.398 -7.786 1.00 93.62 88 CYS A N 1
ATOM 692 C CA . CYS A 1 88 ? 8.399 4.667 -6.527 1.00 93.62 88 CYS A CA 1
ATOM 693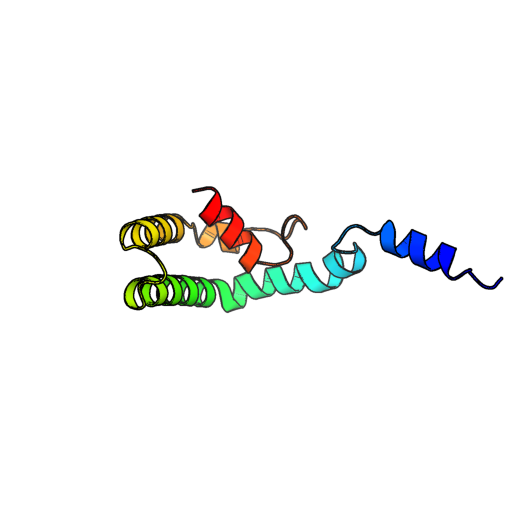 C C . CYS A 1 88 ? 9.365 3.495 -6.718 1.00 93.62 88 CYS A C 1
ATOM 695 O O . CYS A 1 88 ? 9.527 3.000 -7.836 1.00 93.62 88 CYS A O 1
ATOM 697 N N . GLU A 1 89 ? 10.004 3.054 -5.636 1.00 93.88 89 GLU A N 1
ATOM 698 C CA . GLU A 1 89 ? 10.905 1.901 -5.685 1.00 93.88 89 GLU A CA 1
ATOM 699 C C . GLU A 1 89 ? 10.140 0.608 -5.996 1.00 93.88 89 GLU A C 1
ATOM 701 O O . GLU A 1 89 ? 10.540 -0.146 -6.882 1.00 93.88 89 GLU A O 1
ATOM 706 N N . ASP A 1 90 ? 9.003 0.398 -5.332 1.00 96.25 90 ASP A N 1
ATOM 707 C CA . ASP A 1 90 ? 8.170 -0.794 -5.456 1.00 96.25 90 ASP A CA 1
ATOM 708 C C . ASP A 1 90 ? 6.665 -0.472 -5.308 1.00 96.25 90 ASP A C 1
ATOM 710 O O . ASP A 1 90 ? 6.245 0.692 -5.294 1.00 96.25 90 ASP A O 1
ATOM 714 N N . LEU A 1 91 ? 5.835 -1.523 -5.255 1.00 97.50 91 LEU A N 1
ATOM 715 C CA . LEU A 1 91 ? 4.386 -1.381 -5.108 1.00 97.50 91 LEU A CA 1
ATOM 716 C C . LEU A 1 91 ? 3.983 -0.859 -3.723 1.00 97.50 91 LEU A C 1
ATOM 718 O O . LEU A 1 91 ? 2.999 -0.128 -3.631 1.00 97.50 91 LEU A O 1
ATOM 722 N N . PHE A 1 92 ? 4.731 -1.202 -2.672 1.00 96.69 92 PHE A N 1
ATOM 723 C CA . PHE A 1 92 ? 4.447 -0.756 -1.311 1.00 96.69 92 PHE A CA 1
ATOM 724 C C . PHE A 1 92 ? 4.534 0.772 -1.225 1.00 96.69 92 PHE A C 1
ATOM 726 O O . PHE A 1 92 ? 3.557 1.423 -0.858 1.00 96.69 92 PHE A O 1
ATOM 733 N N . PHE A 1 93 ? 5.638 1.363 -1.694 1.00 96.38 93 PHE A N 1
ATOM 734 C CA . PHE A 1 93 ? 5.797 2.822 -1.719 1.00 96.38 93 PHE A CA 1
ATOM 735 C C . PHE A 1 93 ? 4.812 3.517 -2.667 1.00 96.38 93 PHE A C 1
ATOM 737 O O . PHE A 1 93 ? 4.418 4.664 -2.444 1.00 96.38 93 PHE A O 1
ATOM 744 N N . TYR A 1 94 ? 4.386 2.838 -3.734 1.00 97.38 94 TYR A N 1
ATOM 745 C CA . TYR A 1 94 ? 3.335 3.363 -4.602 1.00 97.38 94 TYR A CA 1
ATOM 746 C C . TYR A 1 94 ? 1.983 3.443 -3.883 1.00 97.38 94 TYR A C 1
ATOM 748 O O . TYR A 1 94 ? 1.307 4.466 -3.993 1.00 97.38 94 TYR A O 1
ATOM 756 N N . ILE A 1 95 ? 1.606 2.409 -3.124 1.00 97.31 95 ILE A N 1
ATOM 757 C CA . ILE A 1 95 ? 0.378 2.399 -2.317 1.00 97.31 95 ILE A CA 1
ATOM 758 C C . ILE A 1 95 ? 0.464 3.432 -1.186 1.00 97.31 95 ILE A C 1
ATOM 760 O O . ILE A 1 95 ? -0.469 4.215 -1.020 1.00 97.31 95 ILE A O 1
ATOM 764 N N . GLU A 1 96 ? 1.594 3.515 -0.477 1.00 96.69 96 GLU A N 1
ATOM 765 C CA . GLU A 1 96 ? 1.830 4.524 0.567 1.00 96.69 96 GLU A CA 1
ATOM 766 C C . GLU A 1 96 ? 1.608 5.950 0.039 1.00 96.69 96 GLU A C 1
ATOM 768 O O . GLU A 1 96 ? 0.919 6.761 0.667 1.00 96.69 96 GLU A O 1
ATOM 773 N N . ARG A 1 97 ? 2.129 6.254 -1.158 1.00 96.62 97 ARG A N 1
ATOM 774 C CA . ARG A 1 97 ? 1.921 7.554 -1.807 1.00 96.62 97 ARG A CA 1
ATOM 775 C C . ARG A 1 97 ? 0.444 7.846 -2.074 1.00 96.62 97 ARG A C 1
ATOM 777 O O . ARG A 1 97 ? 0.034 8.995 -1.941 1.00 96.62 97 ARG A O 1
ATOM 784 N N . LEU A 1 98 ? -0.343 6.842 -2.468 1.00 96.25 98 LEU A N 1
ATOM 785 C CA . LEU A 1 98 ? -1.781 7.006 -2.704 1.00 96.25 98 LEU A CA 1
ATOM 786 C C . LEU A 1 98 ? -2.540 7.241 -1.396 1.00 96.25 98 LEU A C 1
ATOM 788 O O . LEU A 1 98 ? -3.372 8.140 -1.342 1.00 96.25 98 LEU A O 1
ATOM 792 N N . ILE A 1 99 ? -2.207 6.490 -0.344 1.00 95.50 99 ILE A N 1
ATOM 793 C CA . ILE A 1 99 ? -2.798 6.638 0.994 1.00 95.50 99 ILE A CA 1
ATOM 794 C C . ILE A 1 99 ? -2.506 8.029 1.567 1.00 95.50 99 ILE A C 1
ATOM 796 O O . ILE A 1 99 ? -3.395 8.670 2.113 1.00 95.50 99 ILE A O 1
ATOM 800 N N . THR A 1 100 ? -1.277 8.524 1.411 1.00 93.31 100 THR A N 1
ATOM 801 C CA . THR A 1 100 ? -0.857 9.833 1.946 1.00 93.31 100 THR A CA 1
ATOM 802 C C . THR A 1 100 ? -1.475 11.013 1.186 1.00 93.31 100 THR A C 1
ATOM 804 O O . THR A 1 100 ? -1.513 12.132 1.694 1.00 93.31 100 THR A O 1
ATOM 807 N N . ALA A 1 101 ? -1.932 10.786 -0.047 1.00 89.62 101 ALA A N 1
ATOM 808 C CA . ALA A 1 101 ? -2.558 11.804 -0.886 1.00 89.62 101 ALA A CA 1
ATOM 809 C C . ALA A 1 101 ? -4.093 11.870 -0.747 1.00 89.62 101 ALA A C 1
ATOM 811 O O . ALA A 1 101 ? -4.694 12.766 -1.346 1.00 89.62 101 ALA A O 1
ATOM 812 N N . ALA A 1 102 ? -4.705 10.924 -0.025 1.00 81.12 102 ALA A N 1
ATOM 813 C CA . ALA A 1 102 ? -6.146 10.851 0.230 1.00 81.12 102 ALA A CA 1
ATOM 814 C C . ALA A 1 102 ? -6.587 11.820 1.340 1.00 81.12 102 ALA A C 1
ATOM 816 O O . ALA A 1 102 ? -7.688 12.400 1.191 1.00 81.12 102 ALA A O 1
#